Protein AF-A0A821IBA7-F1 (afdb_monomer_lite)

Sequence (73 aa):
MCHLPREHTTTFYLIKNLLTTIFNSSKPIYIWGERDELTTFVIYNLFSATQISLTNFQNLLDKFKEQWQQQHS

Secondary structure (DSSP, 8-state):
---PPPTTSHHHHHHHHHHHHHHTSSSPEEESS-GGGGGGGGGGTSS-HHHHHHS-EEEHHHHHHHHHHHHH-

pLDDT: mean 87.44, std 7.69, range [48.28, 95.12]

Radius of gyration: 15.48 Å; chains: 1; bounding box: 39×24×39 Å

Foldseek 3Di:
DPPDDDPPDPSLVVLLVVVVVVLPDPDEDEDADDLCVCQVVVVVVSDHPVSSVPHRYDYVVVVVVVVVVVVVD

Organism: NCBI:txid392030

Structure (mmCIF, N/CA/C/O backbone):
data_AF-A0A821IBA7-F1
#
_entry.id   AF-A0A821IBA7-F1
#
loop_
_atom_site.group_PDB
_atom_site.id
_atom_site.type_symbol
_atom_site.label_atom_id
_atom_site.label_alt_id
_atom_site.label_comp_id
_atom_site.label_asym_id
_atom_site.label_entity_id
_atom_site.label_seq_id
_atom_site.pdbx_PDB_ins_code
_atom_site.Cartn_x
_atom_site.Cartn_y
_atom_site.Cartn_z
_atom_site.occupancy
_atom_site.B_iso_or_equiv
_atom_site.auth_seq_id
_atom_site.auth_comp_id
_atom_site.auth_asym_id
_atom_site.auth_atom_id
_atom_site.pdbx_PDB_model_num
ATOM 1 N N . MET A 1 1 ? 0.506 16.733 -11.901 1.00 48.28 1 MET A N 1
ATOM 2 C CA . MET A 1 1 ? 1.494 15.732 -12.361 1.00 48.28 1 MET A CA 1
ATOM 3 C C . MET A 1 1 ? 2.201 15.178 -11.137 1.00 48.28 1 MET A C 1
ATOM 5 O O . MET A 1 1 ? 2.816 15.949 -10.417 1.00 48.28 1 MET A O 1
ATOM 9 N N . CYS A 1 2 ? 2.059 13.884 -10.852 1.00 58.28 2 CYS A N 1
ATOM 10 C CA . CYS A 1 2 ? 2.852 13.228 -9.815 1.00 58.28 2 CYS A CA 1
ATOM 11 C C . CYS A 1 2 ? 4.243 12.949 -10.405 1.00 58.28 2 CYS A C 1
ATOM 13 O O . CYS A 1 2 ? 4.349 12.238 -11.404 1.00 58.28 2 CYS A O 1
ATOM 15 N N . HIS A 1 3 ? 5.295 13.555 -9.854 1.00 69.69 3 HIS A N 1
ATOM 16 C CA . HIS A 1 3 ? 6.668 13.323 -10.307 1.00 69.69 3 HIS A CA 1
ATOM 17 C C . HIS A 1 3 ? 7.216 12.058 -9.647 1.00 69.69 3 HIS A C 1
ATOM 19 O O . HIS A 1 3 ? 8.014 12.122 -8.714 1.00 69.69 3 HIS A O 1
ATOM 25 N N . LEU A 1 4 ? 6.755 10.897 -10.107 1.00 80.56 4 LEU A N 1
ATOM 26 C CA . LEU A 1 4 ? 7.345 9.630 -9.695 1.00 80.56 4 LEU A CA 1
ATOM 27 C C . LEU A 1 4 ? 8.706 9.430 -10.377 1.00 80.56 4 LEU A C 1
ATOM 29 O O . LEU A 1 4 ? 8.877 9.823 -11.538 1.00 80.56 4 LEU A O 1
ATOM 33 N N . PRO A 1 5 ? 9.689 8.820 -9.687 1.00 84.69 5 PRO A N 1
ATOM 34 C CA . PRO A 1 5 ? 10.931 8.407 -10.324 1.00 84.69 5 PRO A CA 1
ATOM 35 C C . PRO A 1 5 ? 10.641 7.479 -11.505 1.00 84.69 5 PRO A C 1
ATOM 37 O O . PRO A 1 5 ? 9.704 6.684 -11.457 1.00 84.69 5 PRO A O 1
ATOM 40 N N . ARG A 1 6 ? 11.451 7.564 -12.567 1.00 84.50 6 ARG A N 1
ATOM 41 C CA . ARG A 1 6 ? 11.285 6.690 -13.735 1.00 84.50 6 ARG A CA 1
ATOM 42 C C . ARG A 1 6 ? 11.431 5.226 -13.327 1.00 84.50 6 ARG A C 1
ATOM 44 O O . ARG A 1 6 ? 12.302 4.894 -12.510 1.00 84.50 6 ARG A O 1
ATOM 51 N N . GLU A 1 7 ? 10.627 4.370 -13.951 1.00 77.69 7 GLU A N 1
ATOM 52 C CA . GLU A 1 7 ? 10.805 2.923 -13.876 1.00 77.69 7 GLU A CA 1
ATOM 53 C C . GLU A 1 7 ? 12.263 2.585 -14.236 1.00 77.69 7 GLU A C 1
ATOM 55 O O . GLU A 1 7 ? 12.862 3.204 -15.117 1.00 77.69 7 GLU A O 1
ATOM 60 N N . HIS A 1 8 ? 12.862 1.659 -13.484 1.00 85.00 8 HIS A N 1
ATOM 61 C CA . HIS A 1 8 ? 14.276 1.254 -13.561 1.00 85.00 8 HIS A CA 1
ATOM 62 C C . HIS A 1 8 ? 15.325 2.184 -12.930 1.00 85.00 8 HIS A C 1
ATOM 64 O O . HIS A 1 8 ? 16.513 1.862 -12.965 1.00 85.00 8 HIS A O 1
ATOM 70 N N . THR A 1 9 ? 14.938 3.288 -12.290 1.00 93.44 9 THR A N 1
ATOM 71 C CA . THR A 1 9 ? 15.884 4.053 -11.456 1.00 93.44 9 THR A CA 1
ATOM 72 C C . THR A 1 9 ? 16.095 3.384 -10.096 1.00 93.44 9 THR A C 1
ATOM 74 O O . THR A 1 9 ? 15.179 2.773 -9.545 1.00 93.44 9 THR A O 1
ATOM 77 N N . THR A 1 10 ? 17.282 3.543 -9.501 1.00 94.62 10 THR A N 1
ATOM 78 C CA . THR A 1 10 ? 17.562 3.062 -8.134 1.00 94.62 10 THR A CA 1
ATOM 79 C C . THR A 1 10 ? 16.519 3.568 -7.139 1.00 94.62 10 THR A C 1
ATOM 81 O O . THR A 1 10 ? 15.997 2.794 -6.343 1.00 94.62 10 THR A O 1
ATOM 84 N N . THR A 1 11 ? 16.149 4.847 -7.230 1.00 93.31 11 THR A N 1
ATOM 85 C CA . THR A 1 11 ? 15.122 5.457 -6.377 1.00 9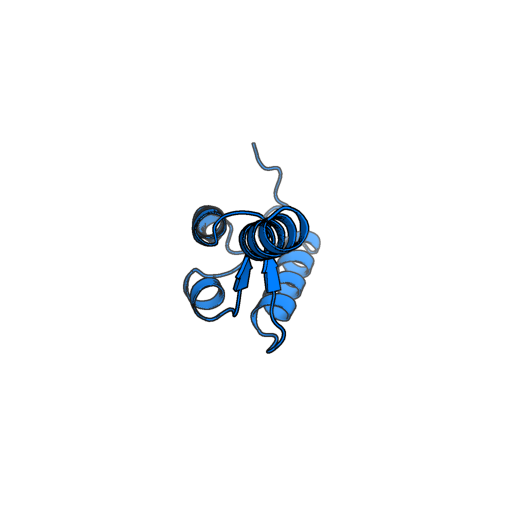3.31 11 THR A CA 1
ATOM 86 C C . THR A 1 11 ? 13.765 4.774 -6.534 1.00 93.31 11 THR A C 1
ATOM 88 O O . THR A 1 11 ? 13.117 4.484 -5.532 1.00 93.31 11 THR A O 1
ATOM 91 N N . PHE A 1 12 ? 13.349 4.457 -7.766 1.00 92.94 12 PHE A N 1
ATOM 92 C CA . PHE A 1 12 ? 12.110 3.717 -8.006 1.00 92.94 12 PHE A CA 1
ATOM 93 C C . PHE A 1 12 ? 12.135 2.342 -7.329 1.00 92.94 12 PHE A C 1
ATOM 95 O O . PHE A 1 12 ? 11.191 1.989 -6.624 1.00 92.94 12 PHE A O 1
ATOM 102 N N . TYR A 1 13 ? 13.228 1.585 -7.478 1.00 93.94 13 TYR A N 1
ATOM 103 C CA . TYR A 1 13 ? 13.361 0.273 -6.838 1.00 93.94 13 TYR A CA 1
ATOM 104 C C . TYR A 1 13 ? 13.374 0.356 -5.312 1.00 93.94 13 TYR A C 1
ATOM 106 O O . TYR A 1 13 ? 12.750 -0.477 -4.660 1.00 93.94 13 TYR A O 1
ATOM 114 N N . LEU A 1 14 ? 14.030 1.365 -4.734 1.00 95.12 14 LEU A N 1
ATOM 115 C CA . LEU A 1 14 ? 14.023 1.584 -3.286 1.00 95.12 14 LEU A CA 1
ATOM 116 C C . LEU A 1 14 ? 12.606 1.850 -2.768 1.00 95.12 14 LEU A C 1
ATOM 118 O O . LEU A 1 14 ? 12.187 1.220 -1.798 1.00 95.12 14 LEU A O 1
ATOM 122 N N . ILE A 1 15 ? 11.845 2.717 -3.442 1.00 93.50 15 ILE A N 1
ATOM 123 C CA . ILE A 1 15 ? 10.448 3.004 -3.082 1.00 93.50 15 ILE A CA 1
ATOM 124 C C . ILE A 1 15 ? 9.589 1.744 -3.228 1.00 93.50 15 ILE A C 1
ATOM 126 O O . ILE A 1 15 ? 8.848 1.393 -2.310 1.00 93.50 15 ILE A O 1
ATOM 130 N N . LYS A 1 16 ? 9.714 1.027 -4.349 1.00 93.19 16 LYS A N 1
ATOM 131 C CA . LYS A 1 16 ? 8.971 -0.213 -4.602 1.00 93.19 16 LYS A CA 1
ATOM 132 C C . LYS A 1 16 ? 9.257 -1.282 -3.545 1.00 93.19 16 LYS A C 1
ATOM 134 O O . LYS A 1 16 ? 8.326 -1.906 -3.036 1.00 93.19 16 LYS A O 1
ATOM 139 N N . ASN A 1 17 ? 10.522 -1.471 -3.173 1.00 94.19 17 ASN A N 1
ATOM 140 C CA . ASN A 1 17 ? 10.919 -2.434 -2.145 1.00 94.19 17 ASN A CA 1
ATOM 141 C C . ASN A 1 17 ? 10.416 -2.030 -0.757 1.00 94.19 17 ASN A C 1
ATOM 143 O O . ASN A 1 17 ? 9.954 -2.889 -0.003 1.00 94.19 17 ASN A O 1
ATOM 147 N N . LEU A 1 18 ? 10.457 -0.736 -0.428 1.00 93.94 18 LEU A N 1
ATOM 148 C CA . LEU A 1 18 ? 9.903 -0.218 0.820 1.00 93.94 18 LEU A CA 1
ATOM 149 C C . LEU A 1 18 ? 8.398 -0.497 0.908 1.00 93.94 18 LEU A C 1
ATOM 151 O O . LEU A 1 18 ? 7.946 -1.092 1.883 1.00 93.94 18 LEU A O 1
ATOM 155 N N . LEU A 1 19 ? 7.634 -0.133 -0.125 1.00 92.31 19 LEU A N 1
ATOM 156 C CA . LEU A 1 19 ? 6.186 -0.358 -0.171 1.00 92.31 19 LEU A CA 1
ATOM 157 C C . LEU A 1 19 ? 5.844 -1.849 -0.122 1.00 92.31 19 LEU A C 1
ATOM 159 O O . LEU A 1 19 ? 4.970 -2.253 0.638 1.00 92.31 19 LEU A O 1
ATOM 163 N N . THR A 1 20 ? 6.590 -2.682 -0.847 1.00 92.12 20 THR A N 1
ATOM 164 C CA . THR A 1 20 ? 6.440 -4.144 -0.787 1.00 92.12 20 THR A CA 1
ATOM 165 C C . THR A 1 20 ? 6.686 -4.677 0.626 1.00 92.12 20 THR A C 1
ATOM 167 O O . THR A 1 20 ? 5.923 -5.507 1.109 1.00 92.12 20 THR A O 1
ATOM 170 N N . THR A 1 21 ? 7.717 -4.181 1.317 1.00 92.88 21 THR A N 1
ATOM 171 C CA . THR A 1 21 ? 8.024 -4.577 2.703 1.00 92.88 21 THR A CA 1
ATOM 172 C C . THR A 1 21 ? 6.904 -4.176 3.661 1.00 92.88 21 THR A C 1
ATOM 174 O O . THR A 1 21 ? 6.523 -4.959 4.527 1.00 92.88 21 THR A O 1
ATOM 177 N N . ILE A 1 22 ? 6.363 -2.968 3.491 1.00 91.31 22 ILE A N 1
ATOM 178 C CA . ILE A 1 22 ? 5.254 -2.445 4.292 1.00 91.31 22 ILE A CA 1
ATOM 179 C C . ILE A 1 22 ? 3.998 -3.307 4.087 1.00 91.31 22 ILE A C 1
ATOM 181 O O . ILE A 1 22 ? 3.458 -3.828 5.064 1.00 91.31 22 ILE A O 1
ATOM 185 N N . PHE A 1 23 ? 3.578 -3.523 2.837 1.00 90.19 23 PHE A N 1
ATOM 186 C CA . PHE A 1 23 ? 2.347 -4.258 2.513 1.00 90.19 23 PHE A CA 1
ATOM 187 C C . PHE A 1 23 ? 2.422 -5.761 2.788 1.00 90.19 23 PHE A C 1
ATOM 189 O O . PHE A 1 23 ? 1.408 -6.372 3.101 1.00 90.19 23 PHE A O 1
ATOM 196 N N . ASN A 1 24 ? 3.609 -6.367 2.725 1.00 88.88 24 ASN A N 1
ATOM 197 C CA . ASN A 1 24 ? 3.783 -7.777 3.085 1.00 88.88 24 ASN A CA 1
ATOM 198 C C . ASN A 1 24 ? 3.915 -7.994 4.602 1.00 88.88 24 ASN A C 1
ATOM 200 O O . ASN A 1 24 ? 4.044 -9.135 5.050 1.00 88.88 24 ASN A O 1
ATOM 204 N N . SER A 1 25 ? 3.932 -6.928 5.408 1.00 89.88 25 SER A N 1
ATOM 205 C CA . SER A 1 25 ? 3.990 -7.069 6.859 1.00 89.88 25 SER A CA 1
ATOM 206 C C . SER A 1 25 ? 2.642 -7.532 7.417 1.00 89.88 25 SER A C 1
ATOM 208 O O . SER A 1 25 ? 1.583 -7.153 6.929 1.00 89.88 25 SER A O 1
ATOM 210 N N . SER A 1 26 ? 2.668 -8.302 8.504 1.00 88.38 26 SER A N 1
ATOM 211 C CA . SER A 1 26 ? 1.457 -8.663 9.256 1.00 88.38 26 SER A CA 1
ATOM 212 C C . SER A 1 26 ? 0.930 -7.527 10.141 1.00 88.38 26 SER A C 1
ATOM 214 O O . SER A 1 26 ? -0.066 -7.697 10.846 1.00 88.38 26 SER A O 1
ATOM 216 N N . LYS A 1 27 ? 1.614 -6.376 10.160 1.00 89.44 27 LYS A N 1
ATOM 217 C CA . LYS A 1 27 ? 1.242 -5.244 11.006 1.00 89.44 27 LYS A CA 1
ATOM 218 C C . LYS A 1 27 ? 0.067 -4.492 10.378 1.00 89.44 27 LYS A C 1
ATOM 220 O O . LYS A 1 27 ? 0.023 -4.351 9.157 1.00 89.44 27 LYS A O 1
ATOM 225 N N . PRO A 1 28 ? -0.862 -3.966 11.194 1.00 88.19 28 PRO A N 1
ATOM 226 C CA . PRO A 1 28 ? -1.910 -3.101 10.680 1.00 88.19 28 PRO A CA 1
ATOM 227 C C . PRO A 1 28 ? -1.296 -1.832 10.086 1.00 88.19 28 PRO A C 1
ATOM 229 O O . PRO A 1 28 ? -0.404 -1.224 10.689 1.00 88.19 28 PRO A O 1
ATOM 232 N N . ILE A 1 29 ? -1.793 -1.426 8.920 1.00 89.38 29 ILE A N 1
ATOM 233 C CA . ILE A 1 29 ? -1.412 -0.168 8.280 1.00 89.38 29 ILE A CA 1
ATOM 234 C C . ILE A 1 29 ? -2.517 0.842 8.531 1.00 89.38 29 ILE A C 1
ATOM 236 O O . ILE A 1 29 ? -3.664 0.666 8.129 1.00 89.38 29 ILE A O 1
ATOM 240 N N . TYR A 1 30 ? -2.156 1.908 9.226 1.00 89.38 30 TYR A N 1
ATOM 241 C CA . TYR A 1 30 ? -3.073 2.979 9.559 1.00 89.38 30 TYR A CA 1
ATOM 242 C C . TYR A 1 30 ? -3.135 3.982 8.412 1.00 89.38 30 TYR A C 1
ATOM 244 O O . TYR A 1 30 ? -2.098 4.491 7.985 1.00 89.38 30 TYR A O 1
ATOM 252 N N . ILE A 1 31 ? -4.340 4.264 7.925 1.00 87.94 31 ILE A N 1
ATOM 253 C CA . ILE A 1 31 ? -4.569 5.199 6.821 1.00 87.94 31 ILE A CA 1
ATOM 254 C C . ILE A 1 31 ? -5.519 6.315 7.243 1.00 87.94 31 ILE A C 1
ATOM 256 O O . ILE A 1 31 ? -6.397 6.123 8.085 1.00 87.94 31 ILE A O 1
ATOM 260 N N . TRP A 1 32 ? -5.323 7.481 6.637 1.00 84.56 32 TRP A N 1
ATOM 261 C CA . TRP A 1 32 ? -6.274 8.585 6.631 1.00 84.56 32 TRP A CA 1
ATOM 262 C C . TRP A 1 32 ? -6.835 8.677 5.214 1.00 84.56 32 TRP A C 1
ATOM 264 O O . TRP A 1 32 ? -6.080 9.002 4.303 1.00 84.56 32 TRP A O 1
ATOM 274 N N . GLY A 1 33 ? -8.115 8.352 5.031 1.00 81.38 33 GLY A N 1
ATOM 275 C CA . GLY A 1 33 ? -8.755 8.288 3.711 1.00 81.38 33 GLY A CA 1
ATOM 276 C C . GLY A 1 33 ? -9.227 6.882 3.344 1.00 81.38 33 GLY A C 1
ATOM 277 O O . GLY A 1 33 ? -9.193 5.964 4.172 1.00 81.38 33 GLY A O 1
ATOM 278 N N . GLU A 1 34 ? -9.697 6.723 2.109 1.00 81.38 34 GLU A N 1
ATOM 279 C CA . GLU A 1 34 ? -10.244 5.454 1.632 1.00 81.38 34 GLU A CA 1
ATOM 280 C C . GLU A 1 34 ? -9.163 4.567 1.008 1.00 81.38 34 GLU A C 1
ATOM 282 O O . GLU A 1 34 ? -8.285 5.021 0.275 1.00 81.38 34 GLU A O 1
ATOM 287 N N . ARG A 1 35 ? -9.252 3.254 1.250 1.00 81.75 35 ARG A N 1
ATOM 288 C CA . ARG A 1 35 ? -8.341 2.264 0.649 1.00 81.75 35 ARG A CA 1
ATOM 289 C C . ARG A 1 35 ? -8.315 2.366 -0.879 1.00 81.75 35 ARG A C 1
ATOM 291 O O . ARG A 1 35 ? -7.269 2.164 -1.494 1.00 81.75 35 ARG A O 1
ATOM 298 N N . ASP A 1 36 ? -9.461 2.660 -1.481 1.00 82.06 36 ASP A N 1
ATOM 299 C CA . ASP A 1 36 ? -9.636 2.624 -2.929 1.00 82.06 36 ASP A CA 1
ATOM 300 C C . ASP A 1 36 ? -8.874 3.759 -3.637 1.00 82.06 36 ASP A C 1
ATOM 302 O O . ASP A 1 36 ? -8.522 3.615 -4.810 1.00 82.06 36 ASP A O 1
ATOM 306 N N . GLU A 1 37 ? -8.484 4.814 -2.910 1.00 84.44 37 GLU A N 1
ATOM 307 C CA . GLU A 1 37 ? -7.601 5.875 -3.409 1.00 84.44 37 GLU A CA 1
ATOM 308 C C . GLU A 1 37 ? -6.239 5.322 -3.860 1.00 84.44 37 GLU A C 1
ATOM 310 O O . GLU A 1 37 ? -5.678 5.780 -4.860 1.00 84.44 37 GLU A O 1
ATOM 315 N N . LEU A 1 38 ? -5.729 4.282 -3.184 1.00 84.50 38 LEU A N 1
ATOM 316 C CA . LEU A 1 38 ? -4.463 3.634 -3.539 1.00 84.50 38 LEU A CA 1
ATOM 317 C C . LEU A 1 38 ? -4.552 2.865 -4.864 1.00 84.50 38 LEU A C 1
ATOM 319 O O . LEU A 1 38 ? -3.540 2.710 -5.549 1.00 84.50 38 LEU A O 1
ATOM 323 N N . THR A 1 39 ? -5.743 2.417 -5.267 1.00 84.88 39 THR A N 1
ATOM 324 C CA . THR A 1 39 ? -5.942 1.633 -6.498 1.00 84.88 39 THR A CA 1
ATOM 325 C C . THR A 1 39 ? -5.516 2.412 -7.741 1.00 84.88 39 THR A C 1
ATOM 327 O O . THR A 1 39 ? -4.913 1.845 -8.652 1.00 84.88 39 THR A O 1
ATOM 330 N N . THR A 1 40 ? -5.736 3.730 -7.755 1.00 84.31 40 THR A N 1
ATOM 331 C CA . THR A 1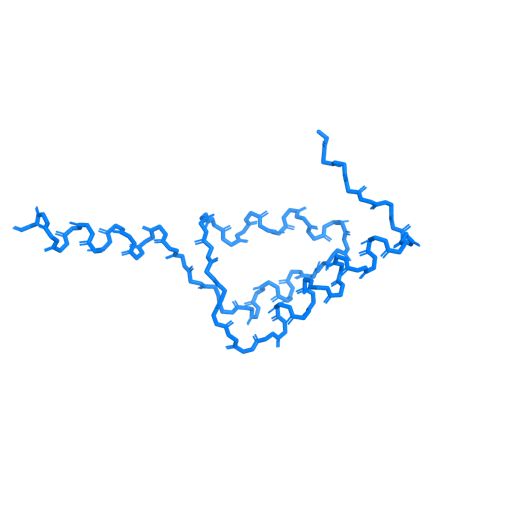 40 ? -5.328 4.614 -8.862 1.00 84.31 40 THR A CA 1
ATOM 332 C C . THR A 1 40 ? -3.814 4.603 -9.086 1.00 84.31 40 THR A C 1
ATOM 334 O O . THR A 1 40 ? -3.350 4.812 -10.203 1.00 84.31 40 THR A O 1
ATOM 337 N N . PHE A 1 41 ? -3.027 4.306 -8.050 1.00 85.25 41 PHE A N 1
ATOM 338 C CA . PHE A 1 41 ? -1.567 4.292 -8.119 1.00 85.25 41 PHE A CA 1
ATOM 339 C C . PHE A 1 41 ? -0.980 2.944 -8.559 1.00 85.25 41 PHE A C 1
ATOM 341 O O . PHE A 1 41 ? 0.224 2.862 -8.811 1.00 85.25 41 PHE A O 1
ATOM 348 N N . VAL A 1 42 ? -1.806 1.902 -8.726 1.00 88.44 42 VAL A N 1
ATOM 349 C CA . VAL A 1 42 ? -1.367 0.587 -9.236 1.00 88.44 42 VAL A CA 1
ATOM 350 C C . VAL A 1 42 ? -0.752 0.710 -10.633 1.00 88.44 42 VAL A C 1
ATOM 352 O O . VAL A 1 42 ? 0.192 -0.010 -10.953 1.00 88.44 42 VAL A O 1
ATOM 355 N N . ILE A 1 43 ? -1.209 1.679 -11.436 1.00 89.06 43 ILE A N 1
ATOM 356 C CA . ILE A 1 43 ? -0.676 1.958 -12.780 1.00 89.06 43 ILE A CA 1
ATOM 357 C C . ILE A 1 43 ? 0.821 2.298 -12.784 1.00 89.06 43 ILE A C 1
ATOM 359 O O . ILE A 1 43 ? 1.471 2.175 -13.816 1.00 89.06 43 ILE A O 1
ATOM 363 N N . TYR A 1 44 ? 1.370 2.730 -11.644 1.00 88.62 44 TYR A N 1
ATOM 364 C CA . TYR A 1 44 ? 2.780 3.092 -11.502 1.00 88.62 44 TYR A CA 1
ATOM 365 C C . TYR A 1 44 ? 3.676 1.913 -11.107 1.00 88.62 44 TYR A C 1
ATOM 367 O O . TYR A 1 44 ? 4.848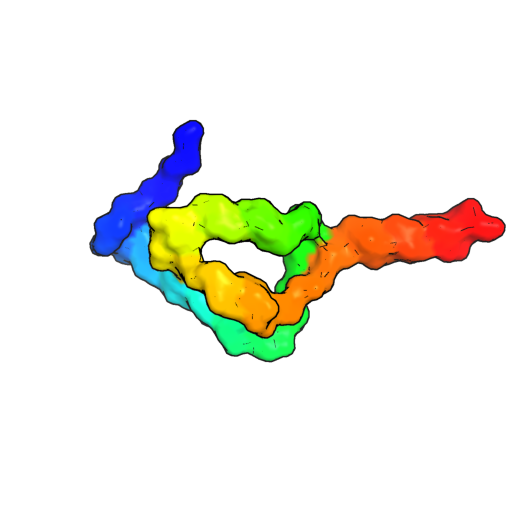 2.114 -10.796 1.00 88.62 44 TYR A O 1
ATOM 375 N N . ASN A 1 45 ? 3.139 0.688 -11.062 1.00 89.00 45 ASN A N 1
ATOM 376 C CA . ASN A 1 45 ? 3.891 -0.546 -10.813 1.00 89.00 45 ASN A CA 1
ATOM 377 C C . ASN A 1 45 ? 4.684 -0.579 -9.487 1.00 89.00 45 ASN A C 1
ATOM 379 O O . ASN A 1 45 ? 5.614 -1.385 -9.337 1.00 89.00 45 ASN A O 1
ATOM 383 N N . LEU A 1 46 ? 4.319 0.268 -8.517 1.00 90.12 46 LEU A N 1
ATOM 384 C CA . LEU A 1 46 ? 4.915 0.318 -7.175 1.00 90.12 46 LEU A CA 1
ATOM 385 C C . LEU A 1 46 ? 4.376 -0.785 -6.252 1.00 90.12 46 LEU A C 1
ATOM 387 O O . LEU A 1 46 ? 5.080 -1.229 -5.349 1.00 90.12 46 LEU A O 1
ATOM 391 N N . PHE A 1 47 ? 3.141 -1.220 -6.490 1.00 90.94 47 PHE A N 1
ATOM 392 C CA . PHE A 1 47 ? 2.418 -2.275 -5.778 1.00 90.94 47 PHE A CA 1
ATOM 393 C C . PHE A 1 47 ? 1.221 -2.725 -6.629 1.00 90.94 47 PHE A C 1
ATOM 395 O O . PHE A 1 47 ? 0.857 -2.053 -7.596 1.00 90.94 47 PHE A O 1
ATOM 402 N N . SER A 1 48 ? 0.608 -3.859 -6.289 1.00 91.12 48 SER A N 1
ATOM 403 C CA . SER A 1 48 ? -0.555 -4.400 -7.003 1.00 91.12 48 SER A CA 1
ATOM 404 C C . SER A 1 48 ? -1.866 -4.210 -6.240 1.00 91.12 48 SER A C 1
ATOM 406 O O . SER A 1 48 ? -1.885 -4.130 -5.012 1.00 91.12 48 SER A O 1
ATOM 408 N N . ALA A 1 49 ? -2.989 -4.225 -6.964 1.00 90.06 49 ALA A N 1
ATOM 409 C CA . ALA A 1 49 ? -4.322 -4.223 -6.355 1.00 90.06 49 ALA A CA 1
A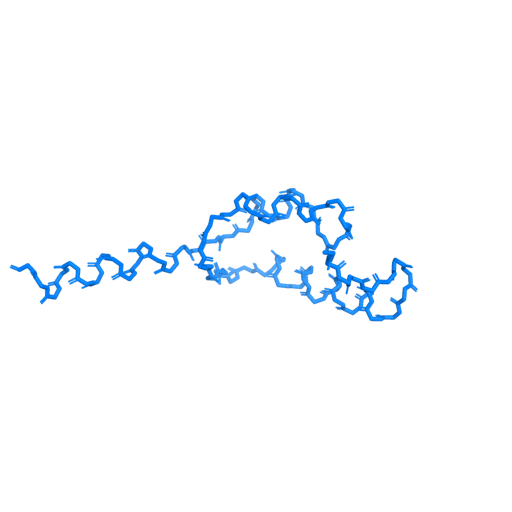TOM 410 C C . ALA A 1 49 ? -4.515 -5.403 -5.383 1.00 90.06 49 ALA A C 1
ATOM 412 O O . ALA A 1 49 ? -5.119 -5.249 -4.323 1.00 90.06 49 ALA A O 1
ATOM 413 N N . THR A 1 50 ? -3.939 -6.569 -5.697 1.00 90.88 50 THR A N 1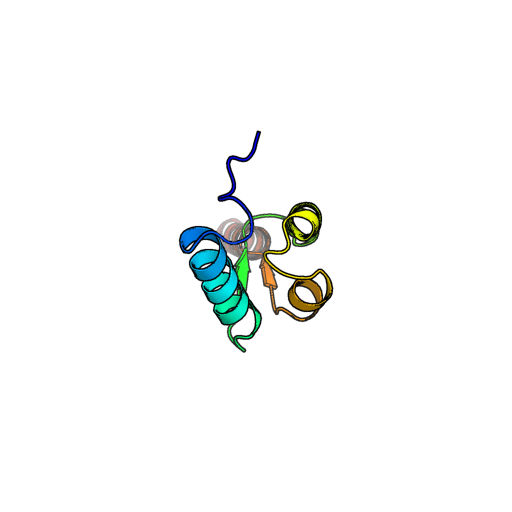
ATOM 414 C CA . THR A 1 50 ? -3.967 -7.741 -4.814 1.00 90.88 50 THR A CA 1
ATOM 415 C C . THR A 1 50 ? -3.252 -7.467 -3.490 1.00 90.88 50 THR A C 1
ATOM 417 O O . THR A 1 50 ? -3.813 -7.763 -2.438 1.00 90.88 50 THR A O 1
ATOM 420 N N . GLN A 1 51 ? -2.062 -6.851 -3.514 1.00 89.12 51 GLN A N 1
ATOM 421 C CA . GLN A 1 51 ? -1.334 -6.489 -2.288 1.00 89.12 51 GLN A CA 1
ATOM 422 C C . GLN A 1 51 ? -2.147 -5.532 -1.410 1.00 89.12 51 GLN A C 1
ATOM 424 O O . GLN A 1 51 ? -2.247 -5.749 -0.204 1.00 89.12 51 GLN A O 1
ATOM 429 N N . ILE A 1 52 ? -2.790 -4.527 -2.013 1.00 88.94 52 ILE A N 1
ATOM 430 C CA . ILE A 1 52 ? -3.688 -3.605 -1.301 1.00 88.94 52 ILE A CA 1
ATOM 431 C C . ILE A 1 52 ? -4.857 -4.383 -0.679 1.00 88.94 52 ILE A C 1
ATOM 433 O O . ILE A 1 52 ? -5.147 -4.222 0.501 1.00 88.94 52 ILE A O 1
ATOM 437 N N . SER A 1 53 ? -5.515 -5.263 -1.438 1.00 88.12 53 SER A N 1
ATOM 438 C CA . SER A 1 53 ? -6.695 -5.995 -0.954 1.00 88.12 53 SER A CA 1
ATOM 439 C C . SER A 1 53 ? -6.411 -6.921 0.233 1.00 88.12 53 SER A C 1
ATOM 441 O O . SER A 1 53 ? -7.275 -7.089 1.091 1.00 88.12 53 SER A O 1
ATOM 443 N N . LEU A 1 54 ? -5.206 -7.498 0.291 1.00 88.19 54 LEU A N 1
ATOM 444 C CA . LEU A 1 54 ? -4.777 -8.411 1.354 1.00 88.19 54 LEU A CA 1
ATOM 445 C C . LEU A 1 54 ? -4.200 -7.680 2.573 1.00 88.19 54 LEU A C 1
ATOM 447 O O . LEU A 1 54 ? -4.031 -8.285 3.631 1.00 88.19 54 LEU A O 1
ATOM 451 N N . THR A 1 55 ? -3.888 -6.392 2.435 1.00 89.44 55 THR A N 1
ATOM 452 C CA . THR A 1 55 ? -3.334 -5.585 3.519 1.00 89.44 55 THR A CA 1
ATOM 453 C C . THR A 1 55 ? -4.420 -5.238 4.537 1.00 89.44 55 THR A C 1
ATOM 455 O O . THR A 1 55 ? -5.494 -4.744 4.192 1.00 89.44 55 THR A O 1
ATOM 458 N N . ASN A 1 56 ? -4.116 -5.434 5.822 1.00 89.38 56 ASN A N 1
ATOM 459 C CA . ASN A 1 56 ? -4.996 -5.037 6.917 1.00 89.38 56 ASN A CA 1
ATOM 460 C C . ASN A 1 56 ? -4.909 -3.523 7.169 1.00 89.38 56 ASN A C 1
ATOM 462 O O . ASN A 1 56 ? -4.073 -3.056 7.952 1.00 89.38 56 ASN A O 1
ATOM 466 N N . PHE A 1 57 ? -5.768 -2.760 6.496 1.00 89.12 57 PHE A N 1
ATOM 467 C CA . PHE A 1 57 ? -5.882 -1.320 6.695 1.00 89.12 57 PHE A CA 1
ATOM 468 C C . PHE A 1 57 ? -6.815 -0.973 7.854 1.00 89.12 57 PHE A C 1
ATOM 470 O O . PHE A 1 57 ? -7.925 -1.491 7.956 1.00 89.12 57 PHE A O 1
ATOM 477 N N . GLN A 1 58 ? -6.382 -0.038 8.697 1.00 89.94 58 GLN A N 1
ATOM 478 C CA . GLN A 1 58 ? -7.213 0.554 9.740 1.00 89.94 58 GLN A CA 1
ATOM 479 C C . GLN A 1 58 ? -7.423 2.038 9.447 1.00 89.94 58 GLN A C 1
ATOM 481 O O . GLN A 1 58 ? -6.464 2.812 9.438 1.00 89.94 58 GLN A O 1
ATOM 486 N N . ASN A 1 59 ? -8.678 2.434 9.225 1.00 88.44 59 ASN A N 1
ATOM 487 C CA . ASN A 1 59 ? -9.031 3.831 9.009 1.00 88.44 59 ASN A CA 1
ATOM 488 C C . ASN A 1 59 ? -8.944 4.605 10.332 1.00 88.44 59 ASN A C 1
ATOM 490 O O . ASN A 1 59 ? -9.713 4.364 11.266 1.00 88.44 59 ASN A O 1
ATOM 494 N N . LEU A 1 60 ? -7.988 5.528 10.422 1.00 89.12 60 LEU A N 1
ATOM 495 C CA . LEU A 1 60 ? -7.806 6.363 11.607 1.00 89.12 60 LEU A CA 1
ATOM 496 C C . LEU A 1 60 ? -8.904 7.412 11.759 1.00 89.12 60 LEU A C 1
ATOM 498 O O . LEU A 1 60 ? -9.212 7.782 12.889 1.00 89.12 60 LEU A O 1
ATOM 502 N N . LEU A 1 61 ? -9.513 7.864 10.659 1.00 86.06 61 LEU A N 1
ATOM 503 C CA . LEU A 1 61 ? -10.581 8.859 10.710 1.00 86.06 61 LEU A CA 1
ATOM 504 C C . LEU A 1 61 ? -11.809 8.310 11.441 1.00 86.06 61 LEU A C 1
ATOM 506 O O . LEU A 1 61 ? -12.399 9.013 12.258 1.00 86.06 61 LEU A O 1
ATOM 510 N N . ASP A 1 62 ? -12.170 7.056 11.177 1.00 86.44 62 ASP A N 1
ATOM 511 C CA . ASP A 1 62 ? -13.319 6.420 11.824 1.00 86.44 62 ASP A CA 1
ATOM 512 C C . ASP A 1 62 ? -13.051 6.216 13.316 1.00 86.44 62 ASP A C 1
ATOM 514 O O . ASP A 1 62 ? -13.846 6.643 14.150 1.00 86.44 62 ASP A O 1
ATOM 518 N N . LYS A 1 63 ? -11.859 5.711 13.662 1.00 87.25 63 LYS A N 1
ATOM 519 C CA . LYS A 1 63 ? -11.427 5.583 15.062 1.00 87.25 63 LYS A CA 1
ATOM 520 C C . LYS A 1 63 ? -11.425 6.917 15.804 1.00 87.25 63 LYS A C 1
ATOM 522 O O . LYS A 1 63 ? -11.816 6.979 16.966 1.00 87.25 63 LYS A O 1
ATOM 527 N N . PHE A 1 64 ? -10.989 7.986 15.143 1.00 88.38 64 PHE A N 1
ATOM 528 C CA . PHE A 1 64 ? -11.013 9.325 15.716 1.00 88.38 64 PHE A CA 1
ATOM 529 C C . PHE A 1 64 ? -12.447 9.800 15.980 1.00 88.38 64 PHE A C 1
ATOM 531 O O . PHE A 1 64 ? -12.730 10.299 17.068 1.00 88.38 64 PHE A O 1
ATOM 538 N N . LYS A 1 65 ? -13.365 9.617 15.021 1.00 89.50 65 LYS A N 1
ATOM 539 C CA . LYS A 1 65 ? -14.784 9.983 15.181 1.00 89.50 65 LYS A CA 1
ATOM 540 C C . LYS A 1 65 ? -15.439 9.225 16.335 1.00 89.50 65 LYS A C 1
ATOM 542 O O . LYS A 1 65 ? -16.136 9.843 17.136 1.00 89.50 65 LYS A O 1
ATOM 547 N N . GLU A 1 66 ? -15.181 7.922 16.444 1.00 90.75 66 GLU A N 1
ATOM 548 C CA . GLU A 1 66 ? -15.674 7.087 17.546 1.00 90.75 66 GLU A CA 1
ATOM 549 C C . GLU A 1 66 ? -15.191 7.608 18.905 1.00 90.75 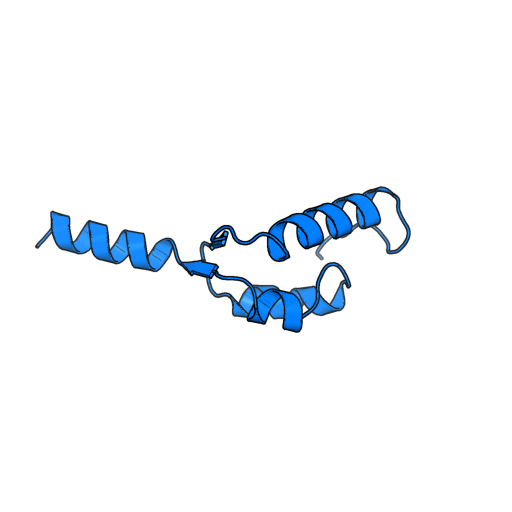66 GLU A C 1
ATOM 551 O O . GLU A 1 66 ? -15.996 7.807 19.816 1.00 90.75 66 GLU A O 1
ATOM 556 N N . GLN A 1 67 ? -13.890 7.887 19.038 1.00 92.94 67 GLN A N 1
ATOM 557 C CA . GLN A 1 67 ? -13.324 8.431 20.276 1.00 92.94 67 GLN A CA 1
ATOM 558 C C . GLN A 1 67 ? -13.885 9.812 20.613 1.00 92.94 67 GLN A C 1
ATOM 560 O O . GLN A 1 67 ? -14.227 10.078 21.766 1.00 92.94 67 GLN A O 1
ATOM 565 N N . TRP A 1 68 ? -14.006 10.687 19.615 1.00 93.69 68 TRP A N 1
ATOM 566 C CA . TRP A 1 68 ? -14.566 12.018 19.802 1.00 93.69 68 TRP A CA 1
ATOM 567 C C . TRP A 1 68 ? -16.001 11.952 20.326 1.00 93.69 68 TRP A C 1
ATOM 569 O O . TRP A 1 68 ? -16.332 12.636 21.294 1.00 93.69 68 TRP A O 1
ATOM 579 N N . GLN A 1 69 ? -16.835 11.097 19.728 1.00 94.62 69 GLN A N 1
ATOM 580 C CA . GLN A 1 69 ? -18.220 10.910 20.146 1.00 94.62 69 GLN A CA 1
ATOM 581 C C . GLN A 1 69 ? -18.309 10.409 21.591 1.00 94.62 69 GLN A C 1
ATOM 583 O O . GLN A 1 69 ? -19.103 10.945 22.356 1.00 94.62 69 GLN A O 1
ATOM 588 N N . GLN A 1 70 ? -17.475 9.447 21.993 1.00 95.00 70 GLN A N 1
ATOM 589 C CA . GLN A 1 70 ? -17.454 8.934 23.371 1.00 95.00 70 GLN A CA 1
ATOM 590 C C . GLN A 1 70 ? -17.109 10.002 24.418 1.00 95.00 70 GLN A C 1
ATOM 592 O O . GLN A 1 70 ? -17.563 9.905 25.552 1.00 95.00 70 GLN A O 1
ATOM 597 N N . GLN A 1 71 ? -16.299 11.000 24.061 1.00 93.94 71 GLN A N 1
ATOM 598 C CA . GLN A 1 71 ? -15.884 12.069 24.977 1.00 93.94 71 GLN A CA 1
ATOM 599 C C . GLN A 1 71 ? -16.864 13.247 25.039 1.00 93.94 71 GLN A C 1
ATOM 601 O O . GLN A 1 71 ? -16.781 14.052 25.963 1.00 93.94 71 GLN A O 1
ATOM 606 N N . HIS A 1 72 ? -17.755 13.365 24.054 1.00 88.06 72 HIS A N 1
ATOM 607 C CA . HIS A 1 72 ? -18.669 14.500 23.898 1.00 88.06 72 HIS A CA 1
ATOM 608 C C . HIS A 1 72 ? -20.149 14.076 23.840 1.00 88.06 72 HIS A C 1
ATOM 610 O O . HIS A 1 72 ? -20.989 14.874 23.421 1.00 88.06 72 HIS A O 1
ATOM 616 N N . SER A 1 73 ? -20.456 12.834 24.235 1.00 67.12 73 SER A N 1
ATOM 617 C CA . SER A 1 73 ? -21.814 12.330 24.506 1.00 67.12 73 SER A CA 1
ATOM 618 C C . SER A 1 73 ? -22.051 12.282 26.008 1.00 67.12 73 SER A C 1
ATOM 620 O O . SER A 1 73 ? -23.180 12.612 26.425 1.00 67.12 73 SER A O 1
#